Protein AF-A0A3E3E4R7-F1 (afdb_monomer_lite)

Radius of gyration: 20.41 Å; chains: 1; bounding box: 36×79×44 Å

Foldseek 3Di:
DDDDDDDDDDPDDDPPPPPPPPDPPLVVLVVVLVVLLCVLCVVLVHDCPDLLNLLLSLLLLQCLLDDDPSNVVSVVCNVVVVPDDSVVSVVVSVVSSVVVSVVLVVVVVPCPPVPPNPVPSVSSSVSSNVSSVVVSVVVVD

pLDDT: mean 73.09, std 16.34, range [37.22, 92.5]

InterPro domains:
  IPR024787 EcsC protein [PF12787] (3-140)

Structure (mmCIF, N/CA/C/O backbone):
data_AF-A0A3E3E4R7-F1
#
_entry.id   AF-A0A3E3E4R7-F1
#
loop_
_atom_site.group_PDB
_atom_site.id
_atom_site.type_symbol
_atom_site.label_atom_id
_atom_site.label_alt_id
_atom_site.label_comp_id
_atom_site.label_asym_id
_atom_site.label_entity_id
_atom_site.label_seq_id
_atom_site.pdbx_PDB_ins_code
_atom_site.Cartn_x
_atom_site.Cartn_y
_atom_site.Cartn_z
_atom_site.occupancy
_atom_site.B_iso_or_equiv
_atom_site.auth_seq_id
_atom_site.auth_comp_id
_atom_site.auth_asym_id
_atom_site.auth_atom_id
_atom_site.pdbx_PDB_model_num
ATOM 1 N N . MET A 1 1 ? 1.859 58.943 -17.186 1.00 37.22 1 MET A N 1
ATOM 2 C CA . MET A 1 1 ? 0.650 58.113 -17.372 1.00 37.22 1 MET A CA 1
ATOM 3 C C . MET A 1 1 ? 0.821 56.835 -16.567 1.00 37.22 1 MET A C 1
ATOM 5 O O . MET A 1 1 ? 1.661 56.018 -16.911 1.00 37.22 1 MET A O 1
ATOM 9 N N . ALA A 1 2 ? 0.101 56.725 -15.453 1.00 43.16 2 ALA A N 1
ATOM 10 C CA . ALA A 1 2 ? 0.029 55.534 -14.613 1.00 43.16 2 ALA A CA 1
ATOM 11 C C . ALA A 1 2 ? -1.068 54.586 -15.123 1.00 43.16 2 ALA A C 1
ATOM 13 O O . ALA A 1 2 ? -2.107 55.081 -15.558 1.00 43.16 2 ALA A O 1
ATOM 14 N N . LYS A 1 3 ? -0.875 53.263 -14.998 1.00 38.50 3 LYS A N 1
ATOM 15 C CA . LYS A 1 3 ? -1.898 52.309 -14.520 1.00 38.50 3 LYS A CA 1
ATOM 16 C C . LYS A 1 3 ? -1.353 50.875 -14.415 1.00 38.50 3 LYS A C 1
ATOM 18 O O . LYS A 1 3 ? -1.001 50.246 -15.401 1.00 38.50 3 LYS A O 1
ATOM 23 N N . HIS A 1 4 ? -1.309 50.431 -13.163 1.00 42.59 4 HIS A N 1
ATOM 24 C CA . HIS A 1 4 ? -1.401 49.084 -12.600 1.00 42.59 4 HIS A CA 1
ATOM 25 C C . HIS A 1 4 ? -1.766 47.904 -13.523 1.00 42.59 4 HIS A C 1
ATOM 27 O O . HIS A 1 4 ? -2.800 47.930 -14.182 1.00 42.59 4 HIS A O 1
ATOM 33 N N . HIS A 1 5 ? -1.075 46.777 -13.313 1.00 38.72 5 HIS A N 1
ATOM 34 C CA . HIS A 1 5 ? -1.768 45.537 -12.955 1.00 38.72 5 HIS A CA 1
ATOM 35 C C . HIS A 1 5 ? -1.129 44.911 -11.713 1.00 38.72 5 HIS A C 1
ATOM 37 O O . HIS A 1 5 ? 0.032 44.515 -11.710 1.00 38.72 5 HIS A O 1
ATOM 43 N N . ILE A 1 6 ? -1.930 44.858 -10.652 1.00 47.47 6 ILE A N 1
ATOM 44 C CA . ILE A 1 6 ? -1.738 44.009 -9.484 1.00 47.47 6 ILE A CA 1
ATOM 45 C C . ILE A 1 6 ? -2.460 42.696 -9.810 1.00 47.47 6 ILE A C 1
ATOM 47 O O . ILE A 1 6 ? -3.681 42.681 -9.924 1.00 47.47 6 ILE A O 1
ATOM 51 N N . LEU A 1 7 ? -1.714 41.607 -9.952 1.00 45.09 7 LEU A N 1
ATOM 52 C CA . LEU A 1 7 ? -2.153 40.253 -9.610 1.00 45.09 7 LEU A CA 1
ATOM 53 C C . LEU A 1 7 ? -1.027 39.719 -8.725 1.00 45.09 7 LEU A C 1
ATOM 55 O O . LEU A 1 7 ? 0.128 39.781 -9.118 1.00 45.09 7 LEU A O 1
ATOM 59 N N . GLY A 1 8 ? -1.217 39.226 -7.519 1.00 44.53 8 GLY A N 1
ATOM 60 C CA . GLY A 1 8 ? -2.391 38.856 -6.753 1.00 44.53 8 GLY A CA 1
ATOM 61 C C . GLY A 1 8 ? -1.802 38.093 -5.567 1.00 44.53 8 GLY A C 1
ATOM 62 O O . GLY A 1 8 ? -0.863 37.319 -5.743 1.00 44.53 8 GLY A O 1
ATOM 63 N N . ALA A 1 9 ? -2.255 38.419 -4.362 1.00 41.03 9 ALA A N 1
ATOM 64 C CA . ALA A 1 9 ? -1.693 37.949 -3.103 1.00 41.03 9 ALA A CA 1
ATOM 65 C C . ALA A 1 9 ? -1.618 36.415 -3.002 1.00 41.03 9 ALA A C 1
ATOM 67 O O . ALA A 1 9 ? -2.410 35.688 -3.600 1.00 41.03 9 ALA A O 1
ATOM 68 N N . GLY A 1 10 ? -0.646 35.948 -2.219 1.00 48.00 10 GLY A N 1
ATOM 69 C CA . GLY A 1 10 ? -0.367 34.539 -2.017 1.00 48.00 10 GLY A CA 1
ATOM 70 C C . GLY A 1 10 ? -1.532 33.730 -1.455 1.00 48.00 10 GLY A C 1
ATOM 71 O O . GLY A 1 10 ? -2.300 34.183 -0.610 1.00 48.00 10 GLY A O 1
ATOM 72 N N . ILE A 1 11 ? -1.556 32.469 -1.875 1.00 46.91 11 ILE A N 1
ATOM 73 C CA . ILE A 1 11 ? -2.002 31.364 -1.037 1.00 46.91 11 ILE A CA 1
ATOM 74 C C . ILE A 1 11 ? -0.715 30.690 -0.573 1.00 46.91 11 ILE A C 1
ATOM 76 O O . ILE A 1 11 ? -0.095 29.878 -1.256 1.00 46.91 11 ILE A O 1
ATOM 80 N N . SER A 1 12 ? -0.250 31.169 0.569 1.00 49.31 12 SER A N 1
ATOM 81 C CA . SER A 1 12 ? 0.826 30.601 1.355 1.00 49.31 12 SER A CA 1
ATOM 82 C C . SER A 1 12 ? 0.471 29.195 1.831 1.00 49.31 12 SER A C 1
ATOM 84 O O . SER A 1 12 ? -0.575 29.002 2.443 1.00 49.31 12 SER A O 1
ATOM 86 N N . GLY A 1 13 ? 1.419 28.275 1.650 1.00 45.50 13 GLY A N 1
ATOM 87 C CA . GLY A 1 13 ? 1.628 27.147 2.554 1.00 45.50 13 GLY A CA 1
ATOM 88 C C . GLY A 1 13 ? 0.838 25.883 2.222 1.00 45.50 13 GLY A C 1
ATOM 89 O O . GLY A 1 13 ? -0.362 25.835 2.434 1.00 45.50 13 GLY A O 1
ATOM 90 N N . VAL A 1 14 ? 1.573 24.859 1.762 1.00 44.25 14 VAL A N 1
ATOM 91 C CA . VAL A 1 14 ? 1.305 23.393 1.730 1.00 44.25 14 VAL A CA 1
ATOM 92 C C . VAL A 1 14 ? 1.602 22.774 0.349 1.00 44.25 14 VAL A C 1
ATOM 94 O O . VAL A 1 14 ? 1.995 21.615 0.269 1.00 44.25 14 VAL A O 1
ATOM 97 N N . GLY A 1 15 ? 1.578 23.548 -0.740 1.00 42.59 15 GLY A N 1
ATOM 98 C CA . GLY A 1 15 ? 1.819 23.045 -2.107 1.00 42.59 15 GLY A CA 1
ATOM 99 C C . GLY A 1 15 ? 3.276 23.015 -2.603 1.00 42.59 15 GLY A C 1
ATOM 100 O O . GLY A 1 15 ? 3.487 22.987 -3.808 1.00 42.59 15 GLY A O 1
ATOM 101 N N . LEU A 1 16 ? 4.279 23.067 -1.718 1.00 47.03 16 LEU A N 1
ATOM 102 C CA . LEU A 1 16 ? 5.710 23.176 -2.081 1.00 47.03 16 LEU A CA 1
ATOM 103 C C . LEU A 1 16 ? 6.509 21.859 -1.953 1.00 47.03 16 LEU A C 1
ATOM 105 O O . LEU A 1 16 ? 7.711 21.851 -2.196 1.00 47.03 16 LEU A O 1
ATOM 109 N N . GLY A 1 17 ? 5.877 20.738 -1.581 1.00 45.81 17 GLY A N 1
ATOM 110 C CA . GLY A 1 17 ? 6.576 19.461 -1.333 1.00 45.81 17 GLY A CA 1
ATOM 111 C C . GLY A 1 17 ? 7.026 18.694 -2.588 1.00 45.81 17 GLY A C 1
ATOM 112 O O . GLY A 1 17 ? 7.874 17.811 -2.494 1.00 45.81 17 GLY A O 1
ATOM 113 N N . LEU A 1 18 ? 6.491 19.048 -3.760 1.00 48.88 18 LEU A N 1
ATOM 114 C CA . LEU A 1 18 ? 6.943 18.594 -5.076 1.00 48.88 18 LEU A CA 1
ATOM 115 C C . LEU A 1 18 ? 7.645 19.753 -5.784 1.00 48.88 18 LEU A C 1
ATOM 117 O O . LEU A 1 18 ? 7.019 20.616 -6.392 1.00 48.88 18 LEU A O 1
ATOM 121 N N . LEU A 1 19 ? 8.959 19.790 -5.664 1.00 50.72 19 LEU A N 1
ATOM 122 C CA . LEU A 1 19 ? 9.850 20.813 -6.200 1.00 50.72 19 LEU A CA 1
ATOM 123 C C . LEU A 1 19 ? 9.835 20.911 -7.741 1.00 50.72 19 LEU A C 1
ATOM 125 O O . LEU A 1 19 ? 10.781 20.459 -8.362 1.00 50.72 19 LEU A O 1
ATOM 129 N N . GLY A 1 20 ? 8.826 21.498 -8.393 1.00 50.44 20 GLY A N 1
ATOM 130 C CA . GLY A 1 20 ? 8.907 21.994 -9.790 1.00 50.44 20 GLY A CA 1
ATOM 131 C C . GLY A 1 20 ? 9.164 20.972 -10.920 1.00 50.44 20 GLY A C 1
ATOM 132 O O . GLY A 1 20 ? 9.043 21.310 -12.093 1.00 50.44 20 GLY A O 1
ATOM 133 N N . ILE A 1 21 ? 9.471 19.725 -10.581 1.00 58.50 21 ILE A N 1
ATOM 134 C CA . ILE A 1 21 ? 9.376 18.518 -11.391 1.00 58.50 21 ILE A CA 1
ATOM 135 C C . ILE A 1 21 ? 7.995 17.930 -11.095 1.00 58.50 21 ILE A C 1
ATOM 137 O O . ILE A 1 21 ? 7.578 17.901 -9.939 1.00 58.50 21 ILE A O 1
ATOM 141 N N . GLY A 1 22 ? 7.230 17.506 -12.096 1.00 56.09 22 GLY A N 1
ATOM 142 C CA . GLY A 1 22 ? 5.943 16.845 -11.844 1.00 56.09 22 GLY A CA 1
ATOM 143 C C . GLY A 1 22 ? 6.077 15.670 -10.861 1.00 56.09 22 GLY A C 1
ATOM 144 O O . GLY A 1 22 ? 7.176 15.163 -10.638 1.00 56.09 22 GLY A O 1
ATOM 145 N N . LEU A 1 23 ? 4.962 15.235 -10.263 1.00 63.06 23 LEU A N 1
ATOM 146 C CA . LEU A 1 23 ? 4.938 14.057 -9.385 1.00 63.06 23 LEU A CA 1
ATOM 147 C C . LEU A 1 23 ? 5.593 12.889 -10.124 1.00 63.06 23 LEU A C 1
ATOM 149 O O . LEU A 1 23 ? 5.085 12.528 -11.187 1.00 63.06 23 LEU A O 1
ATOM 153 N N . PRO A 1 24 ? 6.703 12.316 -9.616 1.00 65.75 24 PRO A N 1
ATOM 154 C CA . PRO A 1 24 ? 7.282 11.160 -10.274 1.00 65.75 24 PRO A CA 1
ATOM 155 C C . PRO A 1 24 ? 6.213 10.067 -10.351 1.00 65.75 24 PRO A C 1
ATOM 157 O O . PRO A 1 24 ? 5.548 9.776 -9.356 1.00 65.75 24 PRO A O 1
ATOM 160 N N . ASP A 1 25 ? 6.032 9.521 -11.546 1.00 69.94 25 ASP A N 1
ATOM 161 C CA . ASP A 1 25 ? 5.147 8.410 -11.915 1.00 69.94 25 ASP A CA 1
ATOM 162 C C . ASP A 1 25 ? 4.910 7.368 -10.806 1.00 69.94 25 ASP A C 1
ATOM 164 O O . ASP A 1 25 ? 3.770 7.048 -10.476 1.00 69.94 25 ASP A O 1
ATOM 168 N N . ILE A 1 26 ? 5.975 6.915 -10.148 1.00 71.75 26 ILE A N 1
ATOM 169 C CA . ILE A 1 26 ? 5.943 5.951 -9.040 1.00 71.75 26 ILE A CA 1
ATOM 170 C C . ILE A 1 26 ? 5.105 6.410 -7.831 1.00 71.75 26 ILE A C 1
ATOM 172 O O . ILE A 1 26 ? 4.419 5.599 -7.204 1.00 71.75 26 ILE A O 1
ATOM 176 N N . PHE A 1 27 ? 5.125 7.705 -7.495 1.00 72.38 27 PHE A N 1
ATOM 177 C CA . PHE A 1 27 ? 4.325 8.258 -6.400 1.00 72.38 27 PHE A CA 1
ATOM 178 C C . PHE A 1 27 ? 2.856 8.355 -6.797 1.00 72.38 27 PHE A C 1
ATOM 180 O O . PHE A 1 27 ? 1.987 8.081 -5.970 1.00 72.38 27 PHE A O 1
ATOM 187 N N . LEU A 1 28 ? 2.576 8.698 -8.060 1.00 76.38 28 LEU A N 1
ATOM 188 C CA . LEU A 1 28 ? 1.214 8.702 -8.586 1.00 76.38 28 LEU A CA 1
ATOM 189 C C . LEU A 1 28 ? 0.632 7.285 -8.586 1.00 76.38 28 LEU A C 1
ATOM 191 O O . LEU A 1 28 ? -0.472 7.088 -8.081 1.00 76.38 28 LEU A O 1
ATOM 195 N N . TYR A 1 29 ? 1.397 6.300 -9.063 1.00 74.50 29 TYR A N 1
ATOM 196 C CA . TYR A 1 29 ? 1.014 4.889 -9.026 1.00 74.50 29 TYR A CA 1
ATOM 197 C C . TYR A 1 29 ? 0.701 4.433 -7.600 1.00 74.50 29 TYR A C 1
ATOM 199 O O . TYR A 1 29 ? -0.370 3.892 -7.330 1.00 74.50 29 TYR A O 1
ATOM 207 N N . THR A 1 30 ? 1.602 4.731 -6.661 1.00 75.25 30 THR A N 1
ATOM 208 C CA . THR A 1 30 ? 1.425 4.385 -5.246 1.00 75.25 30 THR A CA 1
ATOM 209 C C . THR A 1 30 ? 0.148 5.010 -4.675 1.00 75.25 30 THR A C 1
ATOM 211 O O . THR A 1 30 ? -0.635 4.330 -4.012 1.00 75.25 30 THR A O 1
ATOM 214 N N . ALA A 1 31 ? -0.113 6.287 -4.968 1.00 77.81 31 ALA A N 1
ATOM 215 C CA . ALA A 1 31 ? -1.316 6.981 -4.515 1.00 77.81 31 ALA A CA 1
ATOM 216 C C . ALA A 1 31 ? -2.605 6.390 -5.115 1.00 77.81 31 ALA A C 1
ATOM 218 O O . ALA A 1 31 ? -3.587 6.204 -4.394 1.00 77.81 31 ALA A O 1
ATOM 219 N N . LEU A 1 32 ? -2.608 6.067 -6.412 1.00 81.62 32 LEU A N 1
ATOM 220 C CA . LEU A 1 32 ? -3.747 5.438 -7.087 1.00 81.62 32 LEU A CA 1
ATOM 221 C C . LEU A 1 32 ? -4.018 4.033 -6.545 1.00 81.62 32 LEU A C 1
ATOM 223 O O . LEU A 1 32 ? -5.175 3.663 -6.347 1.00 81.62 32 LEU A O 1
ATOM 227 N N . LEU A 1 33 ? -2.963 3.278 -6.246 1.00 81.38 33 LEU A N 1
ATOM 228 C CA . LEU A 1 33 ? -3.064 1.957 -5.645 1.00 81.38 33 LEU A CA 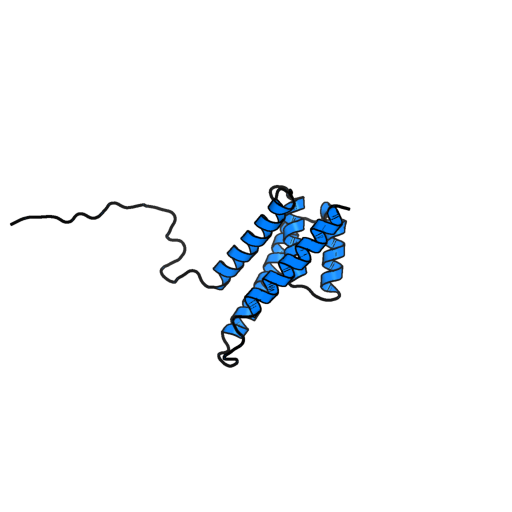1
ATOM 229 C C . LEU A 1 33 ? -3.726 2.029 -4.260 1.00 81.38 33 LEU A C 1
ATOM 231 O O . LEU A 1 33 ? -4.699 1.318 -4.010 1.00 81.38 33 LEU A O 1
ATOM 235 N N . PHE A 1 34 ? -3.272 2.935 -3.384 1.00 80.62 34 PHE A N 1
ATOM 236 C CA . PHE A 1 34 ? -3.899 3.124 -2.070 1.00 80.62 34 PHE A CA 1
ATOM 237 C C . PHE A 1 34 ? -5.339 3.633 -2.178 1.00 80.62 34 PHE A C 1
ATOM 239 O O . PHE A 1 34 ? -6.212 3.162 -1.451 1.00 80.62 34 PHE A O 1
ATOM 246 N N . ARG A 1 35 ? -5.618 4.553 -3.108 1.00 81.88 35 ARG A N 1
ATOM 247 C CA . ARG A 1 35 ? -6.982 5.034 -3.365 1.00 81.88 35 ARG A CA 1
ATOM 248 C C . ARG A 1 35 ? -7.916 3.890 -3.760 1.00 81.88 35 ARG A C 1
ATOM 250 O O . ARG A 1 35 ? -9.007 3.798 -3.201 1.00 81.88 35 ARG A O 1
ATOM 257 N N . ASN A 1 36 ? -7.493 3.027 -4.684 1.00 80.94 36 ASN A N 1
ATOM 258 C CA . ASN A 1 36 ? -8.284 1.872 -5.108 1.00 80.94 36 ASN A CA 1
ATOM 259 C C . ASN A 1 36 ? -8.538 0.908 -3.943 1.00 80.94 36 ASN A C 1
ATOM 261 O O . ASN A 1 36 ? -9.675 0.486 -3.752 1.00 80.94 36 ASN A O 1
ATOM 265 N N . LEU A 1 37 ? -7.530 0.634 -3.109 1.00 80.69 37 LEU A N 1
ATOM 266 C CA . LEU A 1 37 ? -7.696 -0.184 -1.902 1.00 80.69 37 LEU A CA 1
ATOM 267 C C . LEU A 1 37 ? -8.763 0.379 -0.962 1.00 80.69 37 LEU A C 1
ATOM 269 O O . LEU A 1 37 ? -9.676 -0.344 -0.568 1.00 80.69 37 LEU A O 1
ATOM 273 N N . TYR A 1 38 ? -8.689 1.669 -0.629 1.00 79.50 38 TYR A N 1
ATOM 274 C CA . TYR A 1 38 ? -9.682 2.291 0.248 1.00 79.50 38 TYR A CA 1
ATOM 275 C C . TYR A 1 38 ? -11.078 2.284 -0.366 1.00 79.50 38 TYR A C 1
ATOM 277 O O . TYR A 1 38 ? -12.058 2.046 0.337 1.00 79.50 38 TYR A O 1
ATOM 285 N N . GLN A 1 39 ? -11.179 2.489 -1.679 1.00 81.06 39 GLN A N 1
ATOM 286 C CA . GLN A 1 39 ? -12.454 2.420 -2.376 1.00 81.06 39 GLN A CA 1
ATOM 287 C C . GLN A 1 39 ? -13.060 1.011 -2.313 1.00 81.06 39 GLN A C 1
ATOM 289 O O . GLN A 1 39 ? -14.248 0.892 -2.025 1.00 81.06 39 GLN A O 1
ATOM 294 N N . ILE A 1 40 ? -12.261 -0.044 -2.502 1.00 79.44 40 ILE A N 1
ATOM 295 C CA . ILE A 1 40 ? -12.718 -1.439 -2.393 1.00 79.44 40 ILE A CA 1
ATOM 296 C C . ILE A 1 40 ? -13.194 -1.747 -0.966 1.00 79.44 40 ILE A C 1
ATOM 298 O O . ILE A 1 40 ? -14.256 -2.344 -0.788 1.00 79.44 40 ILE A O 1
ATOM 302 N N . VAL A 1 41 ? -12.449 -1.309 0.053 1.00 80.81 41 VAL A N 1
ATOM 303 C CA . VAL A 1 41 ? -12.810 -1.498 1.471 1.00 80.81 41 VAL A CA 1
ATOM 304 C C . VAL A 1 41 ? -14.172 -0.862 1.768 1.00 80.81 41 VAL A C 1
ATOM 306 O O . VAL A 1 41 ? -15.071 -1.522 2.296 1.00 80.81 41 VAL A O 1
ATOM 309 N N . LEU A 1 42 ? -14.352 0.397 1.353 1.00 81.31 42 LEU A N 1
ATOM 310 C CA . LEU A 1 42 ? -15.591 1.150 1.552 1.00 81.31 42 LEU A CA 1
ATOM 311 C C . LEU A 1 42 ? -16.767 0.550 0.770 1.00 81.31 42 LEU A C 1
ATOM 313 O O . LEU A 1 42 ? -17.856 0.412 1.322 1.00 81.31 42 LEU A O 1
ATOM 317 N N . GLN A 1 43 ? -16.556 0.141 -0.487 1.00 80.06 43 GLN A N 1
ATOM 318 C CA . GLN A 1 43 ? -17.578 -0.523 -1.310 1.00 80.06 43 GLN A CA 1
ATOM 319 C C . GLN A 1 43 ? -18.062 -1.839 -0.693 1.00 80.06 43 GLN A C 1
ATOM 321 O O . GLN A 1 43 ? -19.226 -2.210 -0.845 1.00 80.06 43 GLN A O 1
ATOM 326 N N . ASN A 1 44 ? -17.191 -2.538 0.035 1.00 77.88 44 ASN A N 1
ATOM 327 C CA . ASN A 1 44 ? -17.551 -3.770 0.725 1.00 77.88 44 ASN A CA 1
ATOM 328 C C . ASN A 1 44 ? -18.228 -3.541 2.086 1.00 77.88 44 ASN A C 1
ATOM 330 O O . ASN A 1 44 ? -18.719 -4.510 2.671 1.00 77.88 44 ASN A O 1
ATOM 334 N N . GLY A 1 45 ? -18.337 -2.287 2.540 1.00 80.00 45 GLY A N 1
ATOM 335 C CA . GLY A 1 45 ? -19.002 -1.899 3.786 1.00 80.00 45 GLY A CA 1
ATOM 336 C C . GLY A 1 45 ? -18.096 -1.936 5.017 1.00 80.00 45 GLY A C 1
ATOM 337 O O . GLY A 1 45 ? -18.597 -1.909 6.139 1.00 80.00 45 GLY A O 1
ATOM 338 N N . PHE A 1 46 ? -16.776 -2.008 4.830 1.00 81.12 46 PHE A N 1
ATOM 339 C CA . PHE A 1 46 ? -15.805 -2.030 5.922 1.00 81.12 46 PHE A CA 1
ATOM 340 C C . PHE A 1 46 ? -15.176 -0.644 6.131 1.00 81.12 46 PHE A C 1
ATOM 342 O O . PHE A 1 46 ? -15.052 0.152 5.201 1.00 81.12 46 PHE A O 1
ATOM 349 N N . SER A 1 47 ? -14.771 -0.347 7.370 1.00 79.19 47 SER A N 1
ATOM 350 C CA . SER A 1 47 ? -14.020 0.869 7.712 1.00 79.19 47 SER A CA 1
ATOM 351 C C . SER A 1 47 ? -12.528 0.563 7.826 1.00 79.19 47 SER A C 1
ATOM 353 O O . SER A 1 47 ? -12.135 -0.347 8.555 1.00 79.19 47 SER A O 1
ATOM 355 N N . TYR A 1 48 ? -11.689 1.365 7.169 1.00 78.00 48 TYR A N 1
ATOM 356 C CA . TYR A 1 48 ? -10.227 1.233 7.186 1.00 78.00 48 TYR A CA 1
ATOM 357 C C . TYR A 1 48 ? -9.560 1.829 8.442 1.00 78.00 48 TYR A C 1
ATOM 359 O O . TYR A 1 48 ? -8.333 1.883 8.528 1.00 78.00 48 TYR A O 1
ATOM 367 N N . GLU A 1 49 ? -10.325 2.317 9.423 1.00 80.69 49 GLU A N 1
ATOM 368 C CA . GLU A 1 49 ? -9.749 3.009 10.584 1.00 80.69 49 GLU A CA 1
ATOM 369 C C . GLU A 1 49 ? -9.124 2.058 11.612 1.00 80.69 49 GLU A C 1
ATOM 371 O O . GLU A 1 49 ? -8.135 2.406 12.270 1.00 80.69 49 GLU A O 1
ATOM 376 N N . THR A 1 50 ? -9.652 0.837 11.714 1.00 86.12 50 THR A N 1
ATOM 377 C CA . THR A 1 50 ? -9.210 -0.141 12.713 1.00 86.12 50 THR A CA 1
ATOM 378 C C . THR A 1 50 ? -7.856 -0.752 12.352 1.00 86.12 50 THR A C 1
ATOM 380 O O . THR A 1 50 ? -7.557 -1.003 11.185 1.00 86.12 50 THR A O 1
ATOM 383 N N . SER A 1 51 ? -7.028 -1.055 13.356 1.00 85.31 51 SER A N 1
ATOM 384 C CA . SER A 1 51 ? -5.721 -1.695 13.134 1.00 85.31 51 SER A CA 1
ATOM 385 C C . SER A 1 51 ? -5.841 -3.045 12.421 1.00 85.31 51 SER A C 1
ATOM 387 O O . SER A 1 51 ? -4.995 -3.380 11.600 1.00 85.31 51 SER A O 1
ATOM 389 N N . GLN A 1 52 ? -6.910 -3.796 12.697 1.00 86.06 52 GLN A N 1
ATOM 390 C CA . GLN A 1 52 ? -7.177 -5.088 12.061 1.00 86.06 52 GLN A CA 1
ATOM 391 C C . GLN A 1 52 ? -7.534 -4.942 10.579 1.00 86.06 52 GLN A C 1
ATOM 393 O O . GLN A 1 52 ? -7.052 -5.725 9.761 1.00 86.06 52 GLN A O 1
ATOM 398 N N . GLU A 1 53 ? -8.323 -3.929 10.212 1.00 86.81 53 GLU A N 1
ATOM 399 C CA . GLU A 1 53 ? -8.628 -3.682 8.801 1.00 86.81 53 GLU A CA 1
ATOM 400 C C . GLU A 1 53 ? -7.411 -3.114 8.062 1.00 86.81 53 GLU A C 1
ATOM 402 O O . GLU A 1 53 ? -7.140 -3.519 6.938 1.00 86.81 53 GLU A O 1
ATOM 407 N N . LYS A 1 54 ? -6.590 -2.279 8.712 1.00 89.19 54 LYS A N 1
ATOM 408 C CA . LYS A 1 54 ? -5.304 -1.835 8.145 1.00 89.19 54 LYS A CA 1
ATOM 409 C C . LYS A 1 54 ? -4.373 -3.012 7.855 1.00 89.19 54 LYS A C 1
ATOM 411 O O . LYS A 1 54 ? -3.820 -3.081 6.763 1.00 89.19 54 LYS A O 1
ATOM 416 N N . ILE A 1 55 ? -4.238 -3.960 8.789 1.00 90.88 55 ILE A N 1
ATOM 417 C CA . ILE A 1 55 ? -3.480 -5.204 8.567 1.00 90.88 55 ILE A CA 1
ATOM 418 C C . ILE A 1 55 ? -4.070 -5.984 7.391 1.00 90.88 55 ILE A C 1
ATOM 420 O O . ILE A 1 55 ? -3.331 -6.449 6.531 1.00 90.88 55 ILE A O 1
ATOM 424 N N . PHE A 1 56 ? -5.396 -6.102 7.317 1.00 89.81 56 PHE A N 1
ATOM 425 C CA . PHE A 1 56 ? -6.044 -6.798 6.211 1.00 89.81 56 PHE A CA 1
ATOM 426 C C . PHE A 1 56 ? -5.741 -6.150 4.853 1.00 89.81 56 PHE A C 1
ATOM 428 O O . PHE A 1 56 ? -5.331 -6.850 3.932 1.00 89.81 56 PHE A O 1
ATOM 435 N N . ILE A 1 57 ? -5.856 -4.825 4.745 1.00 89.31 57 ILE A N 1
ATOM 436 C CA . ILE A 1 57 ? -5.530 -4.063 3.530 1.00 89.31 57 ILE A CA 1
ATOM 437 C C . ILE A 1 57 ? -4.063 -4.269 3.129 1.00 89.31 57 ILE A C 1
ATOM 439 O O . ILE A 1 57 ? -3.769 -4.491 1.955 1.00 89.31 57 ILE A O 1
ATOM 443 N N . LEU A 1 58 ? -3.140 -4.241 4.095 1.00 90.81 58 LEU A N 1
ATOM 444 C CA . LEU A 1 58 ? -1.716 -4.487 3.854 1.00 90.81 58 LEU A CA 1
ATOM 445 C C . LEU A 1 58 ? -1.462 -5.908 3.334 1.00 90.81 58 LEU A C 1
ATOM 447 O O . LEU A 1 58 ? -0.692 -6.085 2.395 1.00 90.81 58 LEU A O 1
ATOM 451 N N . LEU A 1 59 ? -2.151 -6.914 3.874 1.00 91.06 59 LEU A N 1
ATOM 452 C CA . LEU A 1 59 ? -2.045 -8.296 3.402 1.00 91.06 59 LEU A CA 1
ATOM 453 C C . LEU A 1 59 ? -2.658 -8.498 2.008 1.00 91.06 59 LEU A C 1
ATOM 455 O O . LEU A 1 59 ? -2.111 -9.265 1.217 1.00 91.06 59 LEU A O 1
ATOM 459 N N . LEU A 1 60 ? -3.751 -7.804 1.667 1.00 89.31 60 LEU A N 1
ATOM 460 C CA . LEU A 1 60 ? -4.280 -7.793 0.295 1.00 89.31 60 LEU A CA 1
ATOM 461 C C . LEU A 1 60 ? -3.251 -7.224 -0.687 1.00 89.31 60 LEU A C 1
ATOM 463 O O . LEU A 1 60 ? -3.050 -7.763 -1.778 1.00 89.31 60 LEU A O 1
ATOM 467 N N . LEU A 1 61 ? -2.555 -6.167 -0.268 1.00 87.69 61 LEU A N 1
ATOM 468 C CA . LEU A 1 61 ? -1.511 -5.551 -1.066 1.00 87.69 61 LEU A CA 1
ATOM 469 C C . LEU A 1 61 ? -0.297 -6.473 -1.238 1.00 87.69 61 LEU A C 1
ATOM 471 O O . LEU A 1 61 ? 0.161 -6.668 -2.360 1.00 87.69 61 LEU A O 1
ATOM 475 N N . GLN A 1 62 ? 0.176 -7.113 -0.167 1.00 89.81 62 GLN A N 1
ATOM 476 C CA . GLN A 1 62 ? 1.233 -8.130 -0.255 1.00 89.81 62 GLN A CA 1
ATOM 477 C C . GLN A 1 62 ? 0.829 -9.280 -1.192 1.00 89.81 62 GLN A C 1
ATOM 479 O O . GLN A 1 62 ? 1.596 -9.657 -2.074 1.00 89.81 62 GLN A O 1
ATOM 484 N N . GLY A 1 63 ? -0.408 -9.777 -1.077 1.00 86.75 63 GLY A N 1
ATOM 485 C CA . GLY A 1 63 ? -0.938 -10.842 -1.934 1.00 86.75 63 GLY A CA 1
ATOM 486 C C . GLY A 1 63 ? -0.979 -10.487 -3.423 1.00 86.75 63 GLY A C 1
ATOM 487 O O . GLY A 1 63 ? -0.876 -11.375 -4.260 1.00 86.75 63 GLY A O 1
ATOM 488 N N . THR A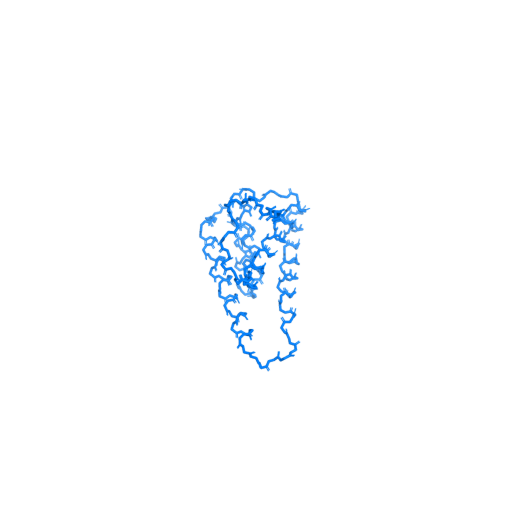 1 64 ? -1.050 -9.199 -3.765 1.00 83.00 64 THR A N 1
ATOM 489 C CA . THR A 1 64 ? -0.996 -8.725 -5.159 1.00 83.00 64 THR A CA 1
ATOM 490 C C . THR A 1 64 ? 0.387 -8.918 -5.783 1.00 83.00 64 THR A C 1
ATOM 492 O O . THR A 1 64 ? 0.504 -9.167 -6.985 1.00 83.00 64 THR A O 1
ATOM 495 N N . PHE A 1 65 ? 1.441 -8.781 -4.976 1.00 83.19 65 PHE A N 1
ATOM 496 C CA . PHE A 1 65 ? 2.829 -8.883 -5.428 1.00 83.19 65 PHE A CA 1
ATOM 497 C C . PHE A 1 65 ? 3.397 -10.302 -5.306 1.00 83.19 65 PHE A C 1
ATOM 499 O O . PHE A 1 65 ? 4.371 -10.617 -5.984 1.00 83.19 65 PHE A O 1
ATOM 506 N N . CYS A 1 66 ? 2.781 -11.159 -4.490 1.00 84.31 66 CYS A N 1
ATOM 507 C CA . CYS A 1 66 ? 3.170 -12.557 -4.321 1.00 84.31 66 CYS A CA 1
ATOM 508 C C . CYS A 1 66 ? 2.584 -13.487 -5.394 1.00 84.31 66 CYS A C 1
ATOM 510 O O . CYS A 1 66 ? 1.587 -13.202 -6.057 1.00 84.31 66 CYS A O 1
ATOM 512 N N . SER A 1 67 ? 3.184 -14.667 -5.537 1.00 80.50 67 SER A N 1
ATOM 513 C CA . SER A 1 67 ? 2.651 -15.788 -6.320 1.00 80.50 67 SER A CA 1
ATOM 514 C C . SER A 1 67 ? 3.130 -17.117 -5.725 1.00 80.50 67 SER A C 1
ATOM 516 O O . SER A 1 67 ? 4.107 -17.145 -4.981 1.00 80.50 67 SER A O 1
ATOM 518 N N . GLY A 1 68 ? 2.441 -18.222 -6.026 1.00 87.31 68 GLY A N 1
ATOM 519 C CA . GLY A 1 68 ? 2.822 -19.553 -5.532 1.00 87.31 68 GLY A CA 1
ATOM 520 C C . GLY A 1 68 ? 2.804 -19.663 -4.001 1.00 87.31 68 GLY A C 1
ATOM 521 O O . GLY A 1 68 ? 1.840 -19.238 -3.360 1.00 87.31 68 GLY A O 1
ATOM 522 N N . ASP A 1 69 ? 3.870 -20.217 -3.419 1.00 87.38 69 ASP A N 1
ATOM 523 C CA . ASP A 1 69 ? 3.980 -20.487 -1.976 1.00 87.38 69 ASP A CA 1
ATOM 524 C C . ASP A 1 69 ? 3.900 -19.220 -1.114 1.00 87.38 69 ASP A C 1
ATOM 526 O O . ASP A 1 69 ? 3.315 -19.230 -0.027 1.00 87.38 69 ASP A O 1
ATOM 530 N N . GLU A 1 70 ? 4.411 -18.091 -1.610 1.00 86.75 70 GLU A N 1
ATOM 531 C CA . GLU A 1 70 ? 4.309 -16.816 -0.897 1.00 86.75 70 GLU A CA 1
ATOM 532 C C . GLU A 1 70 ? 2.848 -16.377 -0.747 1.00 86.75 70 GLU A C 1
ATOM 534 O O . GLU A 1 70 ? 2.438 -15.903 0.313 1.00 86.75 70 GLU A O 1
ATOM 539 N N . LEU A 1 71 ? 2.026 -16.600 -1.778 1.00 87.56 71 LEU A N 1
ATOM 540 C CA . LEU A 1 71 ? 0.604 -16.271 -1.736 1.00 87.56 71 LEU A CA 1
ATOM 541 C C . LEU A 1 71 ? -0.150 -17.165 -0.739 1.00 87.56 71 LEU A C 1
ATOM 543 O O . LEU A 1 71 ? -1.081 -16.696 -0.081 1.00 87.56 71 LEU A O 1
ATOM 547 N N . LEU A 1 72 ? 0.258 -18.429 -0.584 1.00 87.69 72 LEU A N 1
ATOM 548 C CA . LEU A 1 72 ? -0.287 -19.321 0.446 1.00 87.69 72 LEU A CA 1
ATOM 549 C C . LEU A 1 72 ? 0.047 -18.817 1.855 1.00 87.69 72 LEU A C 1
ATOM 551 O O . LEU A 1 72 ? -0.822 -18.809 2.730 1.00 87.69 72 LEU A O 1
ATOM 555 N N . ASN A 1 73 ? 1.266 -18.315 2.065 1.00 91.19 73 ASN A N 1
ATOM 556 C CA . ASN A 1 73 ? 1.649 -17.689 3.329 1.00 91.19 73 ASN A CA 1
ATOM 557 C C . ASN A 1 73 ? 0.800 -16.439 3.626 1.00 91.19 73 ASN A C 1
ATOM 559 O O . ASN A 1 73 ? 0.312 -16.272 4.745 1.00 91.19 73 ASN A O 1
ATOM 563 N N . ILE A 1 74 ? 0.537 -15.595 2.620 1.00 91.38 74 ILE A N 1
ATOM 564 C CA . ILE A 1 74 ? -0.370 -14.447 2.776 1.00 91.38 74 ILE A CA 1
ATOM 565 C C . ILE A 1 74 ? -1.790 -14.900 3.145 1.00 91.38 74 ILE A C 1
ATOM 567 O O . ILE A 1 74 ? -2.392 -14.320 4.048 1.00 91.38 74 ILE A O 1
ATOM 571 N N . HIS A 1 75 ? -2.323 -15.962 2.532 1.00 88.81 75 HIS A N 1
ATOM 572 C CA . HIS A 1 75 ? -3.622 -16.524 2.929 1.00 88.81 75 HIS A CA 1
ATOM 573 C C . HIS A 1 75 ? -3.633 -16.996 4.385 1.00 88.81 75 HIS A C 1
ATOM 575 O O . HIS A 1 75 ? -4.582 -16.726 5.123 1.00 88.81 75 HIS A O 1
ATOM 581 N N . HIS A 1 76 ? -2.563 -17.657 4.826 1.00 89.88 76 HIS A N 1
ATOM 582 C CA . HIS A 1 76 ? -2.433 -18.077 6.215 1.00 89.88 76 HIS A CA 1
ATOM 583 C C . HIS A 1 76 ? -2.420 -16.874 7.172 1.00 89.88 76 HIS A C 1
ATOM 585 O O . HIS A 1 76 ? -3.133 -16.876 8.181 1.00 89.88 76 HIS A O 1
ATOM 591 N N . LYS A 1 77 ? -1.673 -15.815 6.832 1.00 91.00 77 LYS A N 1
ATOM 592 C CA . LYS A 1 77 ? -1.660 -14.546 7.574 1.00 91.00 77 LYS A CA 1
ATOM 593 C C . LYS A 1 77 ? -3.033 -13.869 7.610 1.00 91.00 77 LYS A C 1
ATOM 595 O O . LYS A 1 77 ? -3.425 -13.367 8.658 1.00 91.00 77 LYS A O 1
ATOM 600 N N . LEU A 1 78 ? -3.790 -13.885 6.509 1.00 89.50 78 LEU A N 1
ATOM 601 C CA . LEU A 1 78 ? -5.140 -13.306 6.438 1.00 89.50 78 LEU A CA 1
ATO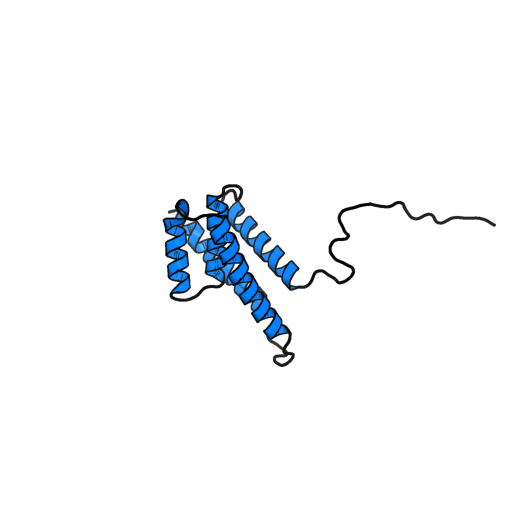M 602 C C . LEU A 1 78 ? -6.102 -13.966 7.438 1.00 89.50 78 LEU A C 1
ATOM 604 O O . LEU A 1 78 ? -6.897 -13.266 8.080 1.00 89.50 78 LEU A O 1
ATOM 608 N N . ASN A 1 79 ? -5.989 -15.285 7.613 1.00 88.19 79 ASN A N 1
ATOM 609 C CA . ASN A 1 79 ? -6.789 -16.056 8.568 1.00 88.19 79 ASN A CA 1
ATOM 610 C C . ASN A 1 79 ? -6.377 -15.795 10.027 1.00 88.19 79 ASN A C 1
ATOM 612 O O . ASN A 1 79 ? -7.239 -15.712 10.897 1.00 88.19 79 ASN A O 1
ATOM 616 N N . HIS A 1 80 ? -5.085 -15.576 10.287 1.00 89.31 80 HIS A N 1
ATOM 617 C CA . HIS A 1 80 ? -4.530 -15.374 11.635 1.00 89.31 80 HIS A CA 1
ATOM 618 C C . HIS A 1 80 ? -4.184 -13.910 11.953 1.00 89.31 80 HIS A C 1
ATOM 620 O O . HIS A 1 80 ? -3.427 -13.626 12.883 1.00 89.31 80 HIS A O 1
ATOM 626 N N . ARG A 1 81 ? -4.760 -12.959 11.207 1.00 85.81 81 ARG A N 1
ATOM 627 C CA . ARG A 1 81 ? -4.430 -11.521 11.270 1.00 85.81 8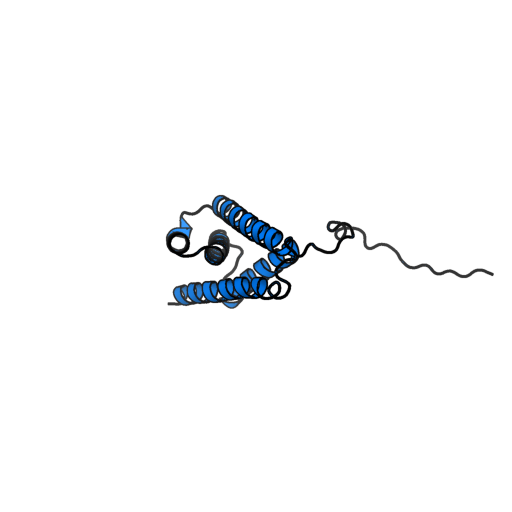1 ARG A CA 1
ATOM 628 C C . ARG A 1 81 ? -4.562 -10.884 12.656 1.00 85.81 81 ARG A C 1
ATOM 630 O O . ARG A 1 81 ? -3.916 -9.879 12.931 1.00 85.81 81 ARG A O 1
ATOM 637 N N . GLN A 1 82 ? -5.352 -11.492 13.540 1.00 86.00 82 GLN A N 1
ATOM 638 C CA . GLN A 1 82 ? -5.556 -11.039 14.919 1.00 86.00 82 GLN A CA 1
ATOM 639 C C . GLN A 1 82 ? -4.257 -11.028 15.738 1.00 86.00 82 GLN A C 1
ATOM 641 O O . GLN A 1 82 ? -4.116 -10.210 16.644 1.00 86.00 82 GLN A O 1
ATOM 646 N N . HIS A 1 83 ? -3.303 -11.899 15.397 1.00 88.19 83 HIS A N 1
ATOM 647 C CA . HIS A 1 83 ? -2.013 -12.012 16.079 1.00 88.19 83 HIS A CA 1
ATOM 648 C C . HIS A 1 83 ? -0.900 -11.184 15.426 1.00 88.19 83 HIS A C 1
ATOM 650 O O . HIS A 1 83 ? 0.209 -11.125 15.955 1.00 88.19 83 HIS A O 1
ATOM 656 N N . LEU A 1 84 ? -1.174 -10.549 14.283 1.00 90.81 84 LEU A N 1
ATOM 657 C CA . LEU A 1 84 ? -0.182 -9.766 13.555 1.00 90.81 84 LEU A CA 1
ATOM 658 C C . LEU A 1 84 ? -0.070 -8.355 14.128 1.00 90.81 84 LEU A C 1
ATOM 660 O O . LEU A 1 84 ? -1.054 -7.750 14.561 1.00 90.81 84 LEU A O 1
ATOM 664 N N . LYS A 1 85 ? 1.142 -7.800 14.080 1.00 92.50 85 LYS A N 1
ATOM 665 C CA . LYS A 1 85 ? 1.382 -6.408 14.454 1.00 92.50 85 LYS A CA 1
ATOM 666 C C . LYS A 1 85 ? 1.354 -5.521 13.224 1.00 92.50 85 LYS A C 1
ATOM 668 O O . LYS A 1 85 ? 2.060 -5.759 12.248 1.00 92.50 85 LYS A O 1
ATOM 673 N N . LEU A 1 86 ? 0.592 -4.436 13.320 1.00 89.69 86 LEU A N 1
ATOM 674 C CA . LEU A 1 86 ? 0.442 -3.466 12.239 1.00 89.69 86 LEU A CA 1
ATOM 675 C C . LEU A 1 86 ? 1.793 -2.917 11.755 1.00 89.69 86 LEU A C 1
ATOM 677 O O . LEU A 1 86 ? 2.015 -2.819 10.555 1.00 89.69 86 LEU A O 1
ATOM 681 N N . GLU A 1 87 ? 2.708 -2.592 12.669 1.00 90.19 87 GLU A N 1
ATOM 682 C CA . GLU A 1 87 ? 4.019 -2.038 12.308 1.00 90.19 87 GLU A CA 1
ATOM 683 C C . GLU A 1 87 ? 4.882 -3.025 11.500 1.00 90.19 87 GLU A C 1
ATOM 685 O O . GLU A 1 87 ? 5.566 -2.627 10.557 1.00 90.19 87 GLU A O 1
ATOM 690 N N . GLU A 1 88 ? 4.827 -4.315 11.840 1.00 91.88 88 GLU A N 1
ATOM 691 C CA . GLU A 1 88 ? 5.564 -5.369 11.135 1.00 91.88 88 GLU A CA 1
ATOM 692 C C . GLU A 1 88 ? 5.021 -5.540 9.708 1.00 91.88 88 GLU A C 1
ATOM 694 O O . GLU A 1 88 ? 5.791 -5.579 8.746 1.00 91.88 88 GLU A O 1
ATOM 699 N N . GLU A 1 89 ? 3.695 -5.532 9.551 1.00 92.19 89 GLU A N 1
ATOM 700 C CA . GLU A 1 89 ? 3.051 -5.645 8.240 1.00 92.19 89 GLU A CA 1
ATOM 701 C C . GLU A 1 89 ? 3.239 -4.383 7.379 1.00 92.19 89 GLU A C 1
ATOM 703 O O . GLU A 1 89 ? 3.404 -4.496 6.163 1.00 92.19 89 GLU A O 1
ATOM 708 N N . ILE A 1 90 ? 3.319 -3.185 7.975 1.00 89.56 90 ILE A N 1
ATOM 709 C CA . ILE A 1 90 ? 3.698 -1.954 7.255 1.00 89.56 90 ILE A CA 1
ATOM 710 C C . ILE A 1 90 ? 5.116 -2.089 6.689 1.00 89.56 90 ILE A C 1
ATOM 712 O O . ILE A 1 90 ? 5.323 -1.828 5.504 1.00 89.56 90 ILE A O 1
ATOM 716 N N . LYS A 1 91 ? 6.088 -2.520 7.507 1.00 90.19 91 LYS A N 1
ATOM 717 C CA . LYS A 1 91 ? 7.487 -2.694 7.073 1.00 90.19 91 LYS A CA 1
ATOM 718 C C . LYS A 1 91 ? 7.608 -3.746 5.972 1.00 90.19 91 LYS A C 1
ATOM 720 O O . LYS A 1 91 ? 8.289 -3.505 4.975 1.00 90.19 91 LYS A O 1
ATOM 725 N N . CYS A 1 92 ? 6.921 -4.877 6.126 1.00 90.25 92 CYS A N 1
ATOM 726 C CA . CYS A 1 92 ? 6.908 -5.948 5.132 1.00 90.25 92 CYS A CA 1
ATOM 727 C C . CYS A 1 92 ? 6.322 -5.464 3.796 1.00 90.25 92 CYS A C 1
ATOM 729 O O . CYS A 1 92 ? 6.976 -5.567 2.758 1.00 90.25 92 CYS A O 1
ATOM 731 N N . THR A 1 93 ? 5.148 -4.829 3.836 1.00 89.12 93 THR A N 1
ATOM 732 C CA . THR A 1 93 ? 4.486 -4.287 2.639 1.00 89.12 93 THR A CA 1
ATOM 733 C C . THR A 1 93 ? 5.344 -3.227 1.953 1.00 89.12 93 THR A C 1
ATOM 735 O O . THR A 1 93 ? 5.523 -3.274 0.739 1.00 89.12 93 THR A O 1
ATOM 738 N N . ALA A 1 94 ? 5.932 -2.299 2.715 1.00 85.94 94 ALA A N 1
ATOM 739 C CA . ALA A 1 94 ? 6.802 -1.259 2.172 1.00 85.94 94 ALA A CA 1
ATOM 740 C C . ALA A 1 94 ? 8.044 -1.845 1.486 1.00 85.94 94 ALA A C 1
ATOM 742 O O . ALA A 1 94 ? 8.430 -1.364 0.421 1.00 85.94 94 ALA A O 1
ATOM 743 N N . SER A 1 95 ? 8.647 -2.894 2.056 1.00 88.31 95 SER A N 1
ATOM 744 C CA . SER A 1 95 ? 9.773 -3.602 1.440 1.00 88.31 95 SER A CA 1
ATOM 745 C C . SER A 1 95 ? 9.368 -4.245 0.109 1.00 88.31 95 SER A C 1
ATOM 747 O O . SER A 1 95 ? 10.003 -3.976 -0.910 1.00 88.31 95 SER A O 1
ATOM 749 N N . MET A 1 96 ? 8.265 -4.999 0.079 1.00 86.44 96 MET A N 1
ATOM 750 C CA . MET A 1 96 ? 7.761 -5.642 -1.142 1.00 86.44 96 MET A CA 1
ATOM 751 C C . MET A 1 96 ? 7.392 -4.636 -2.237 1.00 86.44 96 MET A C 1
ATOM 753 O O . MET A 1 96 ? 7.759 -4.810 -3.402 1.00 86.44 96 MET A O 1
ATOM 757 N N . MET A 1 97 ? 6.702 -3.556 -1.861 1.00 84.50 97 MET A N 1
ATOM 758 C CA . MET A 1 97 ? 6.375 -2.467 -2.777 1.00 84.50 97 MET A CA 1
ATOM 759 C C . MET A 1 97 ? 7.642 -1.807 -3.306 1.00 84.50 97 MET A C 1
ATOM 761 O O . MET A 1 97 ? 7.767 -1.627 -4.509 1.00 84.50 97 MET A O 1
ATOM 765 N N . SER A 1 98 ? 8.604 -1.487 -2.439 1.00 84.19 98 SER A N 1
ATOM 766 C CA . SER A 1 98 ? 9.856 -0.852 -2.859 1.00 84.19 98 SER A CA 1
ATOM 767 C C . SER A 1 98 ? 10.622 -1.736 -3.838 1.00 84.19 98 SER A C 1
ATOM 769 O O . SER A 1 98 ? 11.036 -1.247 -4.882 1.00 84.19 98 SER A O 1
ATOM 771 N N . HIS A 1 99 ? 10.744 -3.040 -3.570 1.00 83.00 99 HIS A N 1
ATOM 772 C CA . HIS A 1 99 ? 11.374 -3.982 -4.499 1.00 83.00 99 HIS A CA 1
ATOM 773 C C . HIS A 1 99 ? 10.656 -4.038 -5.849 1.00 83.00 99 HIS A C 1
ATOM 775 O O . HIS A 1 99 ? 11.303 -3.924 -6.890 1.00 83.00 99 HIS A O 1
ATOM 781 N N . THR A 1 100 ? 9.327 -4.154 -5.839 1.00 75.31 100 THR A N 1
ATOM 782 C CA . THR A 1 100 ? 8.526 -4.232 -7.070 1.00 75.31 100 THR A CA 1
ATOM 783 C C . THR A 1 100 ? 8.616 -2.936 -7.871 1.00 75.31 100 THR A C 1
ATOM 785 O O . THR A 1 100 ? 8.866 -2.960 -9.072 1.00 75.31 100 THR A O 1
ATOM 788 N N . LEU A 1 101 ? 8.463 -1.788 -7.215 1.00 76.12 101 LEU A N 1
ATOM 789 C CA . LEU A 1 101 ? 8.497 -0.485 -7.868 1.00 76.12 101 LEU A CA 1
ATOM 790 C C . LEU A 1 101 ? 9.901 -0.122 -8.373 1.00 76.12 101 LEU A C 1
ATOM 792 O O . LEU A 1 101 ? 10.024 0.481 -9.437 1.00 76.12 101 LEU A O 1
ATOM 796 N N . LEU A 1 102 ? 10.964 -0.512 -7.657 1.00 77.31 102 LEU A N 1
ATOM 797 C CA . LEU A 1 102 ? 12.346 -0.378 -8.129 1.00 77.31 102 LEU A CA 1
ATOM 798 C C . LEU A 1 102 ? 12.608 -1.268 -9.349 1.00 77.31 102 LEU A C 1
ATOM 800 O O . LEU A 1 102 ? 13.224 -0.807 -10.307 1.00 77.31 102 LEU A O 1
ATOM 804 N N . ALA A 1 103 ? 12.105 -2.507 -9.347 1.00 71.94 103 ALA A N 1
ATOM 805 C CA . ALA A 1 103 ? 12.196 -3.401 -10.499 1.00 71.94 103 ALA A CA 1
ATOM 806 C C . ALA A 1 103 ? 11.440 -2.836 -11.714 1.00 71.94 103 ALA A C 1
ATOM 808 O O . ALA A 1 103 ? 11.985 -2.806 -12.815 1.00 71.94 103 ALA A O 1
ATOM 809 N N . LEU A 1 104 ? 10.228 -2.309 -11.511 1.00 68.44 104 LEU A N 1
ATOM 810 C CA . LEU A 1 104 ? 9.447 -1.650 -12.563 1.00 68.44 104 LEU A CA 1
ATOM 811 C C . LEU A 1 104 ? 10.163 -0.410 -13.110 1.00 68.44 104 LEU A C 1
ATOM 813 O O . LEU A 1 104 ? 10.254 -0.254 -14.327 1.00 68.44 104 LEU A O 1
ATOM 817 N N . LYS A 1 105 ? 10.752 0.423 -12.242 1.00 69.44 105 LYS A N 1
ATOM 818 C CA . LYS A 1 105 ? 11.586 1.555 -12.671 1.00 69.44 105 LYS A CA 1
ATOM 819 C C . LYS A 1 105 ? 12.811 1.121 -13.468 1.00 69.44 105 LYS A C 1
ATOM 821 O O . LYS A 1 105 ? 13.172 1.792 -14.428 1.00 69.44 105 LYS A O 1
ATOM 826 N N . PHE A 1 106 ? 13.449 0.014 -13.092 1.00 69.19 106 PHE A N 1
ATOM 827 C CA . PHE A 1 106 ? 14.594 -0.514 -13.830 1.00 69.19 106 PHE A CA 1
ATOM 828 C C . PHE A 1 106 ? 14.189 -0.991 -15.230 1.00 69.19 106 PHE A C 1
ATOM 830 O O . PHE A 1 106 ? 14.857 -0.656 -16.203 1.00 69.19 106 PHE A O 1
ATOM 837 N N . VAL A 1 107 ? 13.054 -1.689 -15.350 1.00 63.47 107 VAL A N 1
ATOM 838 C CA . VAL A 1 107 ? 12.487 -2.096 -16.646 1.00 63.47 107 VAL A CA 1
ATOM 839 C C . VAL A 1 107 ? 12.128 -0.878 -17.501 1.00 63.47 107 VAL A C 1
ATOM 841 O O . VAL A 1 107 ? 12.485 -0.838 -18.675 1.00 63.47 107 VAL A O 1
ATOM 844 N N . GLN A 1 108 ? 11.485 0.140 -16.921 1.00 58.38 108 GLN A N 1
ATOM 845 C CA . GLN A 1 108 ? 11.171 1.397 -17.614 1.00 58.38 108 GLN A CA 1
ATOM 846 C C . GLN A 1 108 ? 12.430 2.182 -18.034 1.00 58.38 108 GLN A C 1
ATOM 848 O O . GLN A 1 108 ? 12.401 2.886 -19.040 1.00 58.38 108 GLN A O 1
ATOM 853 N N . GLY A 1 109 ? 13.537 2.048 -17.296 1.00 56.81 109 GLY A N 1
ATOM 854 C CA . GLY A 1 109 ? 14.833 2.664 -17.594 1.00 56.81 109 GLY A CA 1
ATOM 855 C C . GLY A 1 109 ? 15.650 1.963 -18.684 1.00 56.81 109 GLY A C 1
ATOM 856 O O . GLY A 1 109 ? 16.662 2.513 -19.114 1.00 56.81 109 GLY A O 1
ATOM 857 N N . ILE A 1 110 ? 15.226 0.784 -19.153 1.00 56.75 110 ILE A N 1
ATOM 858 C CA . ILE A 1 110 ? 15.809 0.099 -20.311 1.00 56.75 110 ILE A CA 1
ATOM 859 C C . ILE A 1 110 ? 14.956 0.456 -21.542 1.00 56.75 110 ILE A C 1
ATOM 861 O O . ILE A 1 110 ? 13.892 -0.135 -21.745 1.00 56.75 110 ILE A O 1
ATOM 865 N N . PRO A 1 111 ? 15.394 1.386 -22.413 1.00 49.16 111 PRO A N 1
ATOM 866 C CA . PRO A 1 111 ? 14.665 1.762 -23.622 1.00 49.16 111 PRO A CA 1
ATOM 867 C C . PRO A 1 111 ? 14.850 0.706 -24.727 1.00 49.16 111 PRO A C 1
ATOM 869 O O . PRO A 1 111 ? 15.309 1.022 -25.820 1.00 49.16 111 PRO A O 1
ATOM 872 N N . LEU A 1 112 ? 14.553 -0.569 -24.448 1.00 51.97 112 LEU A N 1
ATOM 873 C CA . LEU A 1 112 ? 14.750 -1.668 -25.405 1.00 51.97 112 LEU A CA 1
ATOM 874 C C . LEU A 1 112 ? 13.476 -2.457 -25.741 1.00 51.97 112 LEU A C 1
ATOM 876 O O . LEU A 1 112 ? 13.522 -3.341 -26.591 1.00 51.97 112 LEU A O 1
ATOM 880 N N . VAL A 1 113 ? 12.325 -2.130 -25.146 1.00 50.78 113 VAL A N 1
ATOM 881 C CA . VAL A 1 113 ? 11.046 -2.787 -25.473 1.00 50.78 113 VAL A CA 1
ATOM 882 C C . VAL A 1 113 ? 9.986 -1.725 -25.766 1.00 50.78 113 VAL A C 1
ATOM 884 O O . VAL A 1 113 ? 9.112 -1.432 -24.955 1.00 50.78 113 VAL A O 1
ATOM 887 N N . GLY A 1 114 ? 10.101 -1.106 -26.942 1.00 44.47 114 GLY A N 1
ATOM 888 C CA . GLY A 1 114 ? 9.328 0.059 -27.397 1.00 44.47 114 GLY A CA 1
ATOM 889 C C . GLY A 1 114 ? 7.817 -0.128 -27.611 1.00 44.47 114 GLY A C 1
ATOM 890 O O . GLY A 1 114 ? 7.236 0.613 -28.394 1.00 44.47 114 GLY A O 1
ATOM 891 N N . SER A 1 115 ? 7.156 -1.082 -26.953 1.00 52.50 115 SER A N 1
ATOM 892 C CA . SER A 1 115 ? 5.705 -1.297 -27.104 1.00 52.50 115 SER A CA 1
ATOM 893 C C . SER A 1 115 ? 4.970 -1.851 -25.874 1.00 52.50 115 SER A C 1
ATOM 895 O O . SER A 1 115 ? 3.746 -1.935 -25.908 1.00 52.50 115 SER A O 1
ATOM 897 N N . ALA A 1 116 ? 5.654 -2.197 -24.774 1.00 50.44 116 ALA A N 1
ATOM 898 C CA . ALA A 1 116 ? 5.034 -2.951 -23.669 1.00 50.44 116 ALA A CA 1
ATOM 899 C C . ALA A 1 116 ? 4.754 -2.148 -22.378 1.00 50.44 116 ALA A C 1
ATOM 901 O O . ALA A 1 116 ? 4.139 -2.671 -21.449 1.00 50.44 116 ALA A O 1
ATOM 902 N N . THR A 1 117 ? 5.172 -0.883 -22.288 1.00 47.66 117 THR A N 1
ATOM 903 C CA . THR A 1 117 ? 5.203 -0.147 -21.008 1.00 47.66 117 THR A CA 1
ATOM 904 C C . THR A 1 117 ? 3.819 0.199 -20.434 1.00 47.66 117 THR A C 1
ATOM 906 O O . THR A 1 117 ? 3.684 0.329 -19.223 1.00 47.66 117 THR A O 1
ATOM 909 N N . GLY A 1 118 ? 2.764 0.286 -2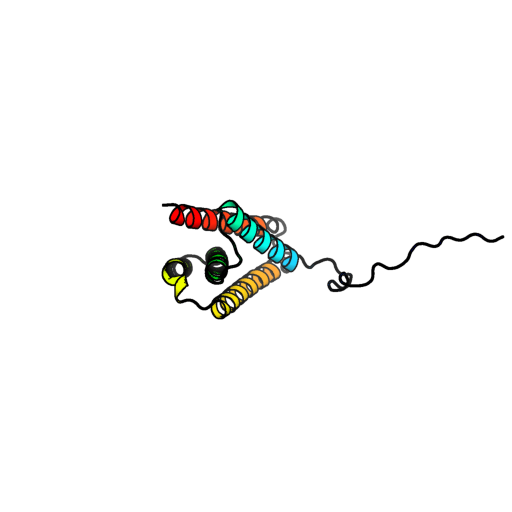1.254 1.00 51.09 118 GLY A N 1
ATOM 910 C CA . GLY A 1 118 ? 1.414 0.643 -20.782 1.00 51.09 118 GLY A CA 1
ATOM 911 C C . GLY A 1 118 ? 0.625 -0.483 -20.095 1.00 51.09 118 GLY A C 1
ATOM 912 O O . GLY A 1 118 ? -0.352 -0.210 -19.407 1.00 51.09 118 GLY A O 1
ATOM 913 N N . VAL A 1 119 ? 1.023 -1.749 -20.266 1.00 53.62 119 VAL A N 1
ATOM 914 C CA . VAL A 1 119 ? 0.214 -2.910 -19.832 1.00 53.62 119 VAL A CA 1
ATOM 915 C C . VAL A 1 119 ? 0.502 -3.313 -18.380 1.00 53.62 119 VAL A C 1
ATOM 917 O O . VAL A 1 119 ? -0.372 -3.846 -17.697 1.00 53.62 119 VAL A O 1
ATOM 920 N N . TYR A 1 120 ? 1.706 -3.032 -17.876 1.00 53.00 120 TYR A N 1
ATOM 921 C CA . TYR A 1 120 ? 2.129 -3.467 -16.540 1.00 53.00 120 TYR A CA 1
ATOM 922 C C . TYR A 1 120 ? 1.359 -2.783 -15.405 1.00 53.00 120 TYR A C 1
ATOM 924 O O . TYR A 1 120 ? 0.995 -3.450 -14.436 1.00 53.00 120 TYR A O 1
ATOM 932 N N . ASP A 1 121 ? 1.048 -1.494 -15.555 1.00 58.50 121 ASP A N 1
ATOM 933 C CA . ASP A 1 121 ? 0.278 -0.727 -14.567 1.00 58.50 121 ASP A CA 1
ATOM 934 C C . ASP A 1 121 ? -1.154 -1.268 -14.432 1.00 58.50 121 ASP A C 1
ATOM 936 O O . ASP A 1 121 ? -1.664 -1.481 -13.330 1.00 58.50 121 ASP A O 1
ATOM 940 N N . ALA A 1 122 ? -1.778 -1.594 -15.568 1.00 60.53 122 ALA A N 1
ATOM 941 C CA . ALA A 1 122 ? -3.113 -2.181 -15.609 1.00 60.53 122 ALA A CA 1
ATOM 942 C C . ALA A 1 122 ? -3.143 -3.606 -15.030 1.00 60.53 122 ALA A C 1
ATOM 944 O O . ALA A 1 122 ? -4.100 -3.971 -14.347 1.00 60.53 122 ALA A O 1
ATOM 945 N N . LEU A 1 123 ? -2.096 -4.406 -15.261 1.00 64.62 123 LEU A N 1
ATOM 946 C CA . LEU A 1 123 ? -2.046 -5.804 -14.828 1.00 64.62 123 LEU A CA 1
ATOM 947 C C . LEU A 1 123 ? -2.049 -5.946 -13.299 1.00 64.62 123 LEU A C 1
ATOM 949 O O . LEU A 1 123 ? -2.800 -6.760 -12.762 1.00 64.62 123 LEU A O 1
ATOM 953 N N . TYR A 1 124 ? -1.236 -5.162 -12.584 1.00 68.31 124 TYR A N 1
ATOM 954 C CA . TYR A 1 124 ? -1.180 -5.234 -11.119 1.00 68.31 124 TYR A CA 1
ATOM 955 C C . TYR A 1 124 ? -2.429 -4.643 -10.460 1.00 68.31 124 TYR A C 1
ATOM 957 O O . TYR A 1 124 ? -2.915 -5.199 -9.476 1.00 68.31 124 TYR A O 1
ATOM 965 N N . MET A 1 125 ? -3.005 -3.581 -11.032 1.00 67.88 125 MET A N 1
ATOM 966 C CA . MET A 1 125 ? -4.290 -3.056 -10.565 1.00 67.88 125 MET A CA 1
ATOM 967 C C . MET A 1 125 ? -5.437 -4.054 -10.756 1.00 67.88 125 MET A C 1
ATOM 969 O O . MET A 1 125 ? -6.270 -4.204 -9.859 1.00 67.88 125 MET A O 1
ATOM 973 N N . HIS A 1 126 ? -5.458 -4.768 -11.885 1.00 74.12 126 HIS A N 1
ATOM 974 C CA . HIS A 1 126 ? -6.437 -5.823 -12.142 1.00 74.12 126 HIS A CA 1
ATOM 975 C C . HIS A 1 126 ? -6.292 -6.969 -11.139 1.00 74.12 126 HIS A C 1
ATOM 977 O O . HIS A 1 126 ? -7.263 -7.328 -10.478 1.00 74.12 126 HIS A O 1
ATOM 983 N N . ARG A 1 127 ? -5.066 -7.477 -10.949 1.00 76.88 127 ARG A N 1
ATOM 984 C CA . ARG A 1 127 ? -4.782 -8.543 -9.975 1.00 76.88 127 ARG A CA 1
ATOM 985 C C . ARG A 1 127 ? -5.173 -8.156 -8.556 1.00 76.88 127 ARG A C 1
ATOM 987 O O . ARG A 1 127 ? -5.766 -8.970 -7.856 1.00 76.88 127 ARG A O 1
ATOM 994 N N . LEU A 1 128 ? -4.868 -6.926 -8.138 1.00 79.38 128 LEU A N 1
ATOM 995 C CA . LEU A 1 128 ? -5.256 -6.438 -6.819 1.00 79.38 128 LEU A CA 1
ATOM 996 C C . LEU A 1 128 ? -6.776 -6.426 -6.655 1.00 79.38 128 LEU A C 1
ATOM 998 O O . LEU A 1 128 ? -7.288 -6.879 -5.635 1.00 79.38 128 LEU A O 1
ATOM 1002 N N . SER A 1 129 ? -7.483 -5.912 -7.660 1.00 77.56 129 SER A N 1
ATOM 1003 C CA . SER A 1 129 ? -8.941 -5.796 -7.630 1.00 77.56 129 SER A CA 1
ATOM 1004 C C . SER A 1 129 ? -9.608 -7.171 -7.576 1.00 77.56 129 SER A C 1
ATOM 1006 O O . SER A 1 129 ? -10.446 -7.402 -6.707 1.00 77.56 129 SER A O 1
ATOM 1008 N N . GLU A 1 130 ? -9.183 -8.108 -8.430 1.00 82.06 130 GLU A N 1
ATOM 1009 C CA . GLU A 1 130 ? -9.683 -9.490 -8.427 1.00 82.06 130 GLU A CA 1
ATOM 1010 C C . GLU A 1 130 ? -9.391 -10.198 -7.105 1.00 82.06 130 GLU A C 1
ATOM 1012 O O . GLU A 1 130 ? -10.280 -10.802 -6.502 1.00 82.06 130 GLU A O 1
ATOM 1017 N N . TYR A 1 131 ? -8.151 -10.100 -6.619 1.00 81.25 131 TYR A N 1
ATOM 1018 C CA . TYR A 1 131 ? -7.763 -10.750 -5.375 1.00 81.25 131 TYR A CA 1
ATOM 1019 C C . TYR A 1 131 ? -8.548 -10.193 -4.186 1.00 81.25 131 TYR A C 1
ATOM 1021 O O . TYR A 1 131 ? -9.070 -10.960 -3.376 1.00 81.25 131 TYR A O 1
ATOM 1029 N N . ALA A 1 132 ? -8.687 -8.868 -4.100 1.00 77.88 132 ALA A N 1
ATOM 1030 C CA . ALA A 1 132 ? -9.458 -8.226 -3.047 1.00 77.88 132 ALA A CA 1
ATOM 1031 C C . ALA A 1 132 ? -10.933 -8.645 -3.090 1.00 77.88 132 ALA A C 1
ATOM 1033 O O . ALA A 1 132 ? -11.490 -8.990 -2.048 1.00 77.88 132 ALA A O 1
ATOM 1034 N N . GLN A 1 133 ? -11.549 -8.679 -4.275 1.00 84.25 133 GLN A N 1
ATOM 1035 C CA . GLN A 1 133 ? -12.942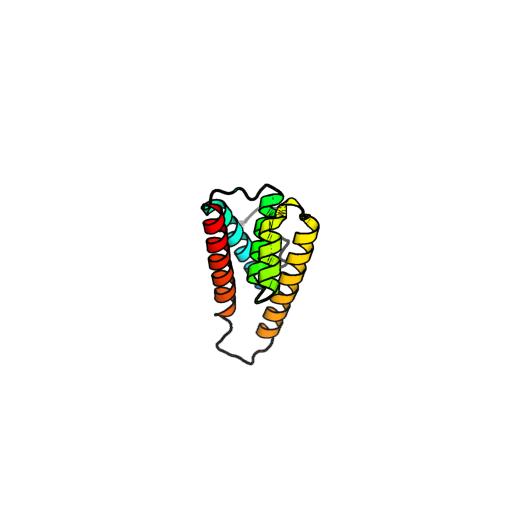 -9.091 -4.431 1.00 84.25 133 GLN A CA 1
ATOM 1036 C C . GLN A 1 133 ? -13.169 -10.524 -3.935 1.00 84.25 133 GLN A C 1
ATOM 1038 O O . GLN A 1 133 ? -14.052 -10.745 -3.107 1.00 84.25 133 GLN A O 1
ATOM 1043 N N . ILE A 1 134 ? -12.315 -11.472 -4.337 1.00 83.88 134 ILE A N 1
ATOM 1044 C CA . ILE A 1 134 ? -12.395 -12.869 -3.884 1.00 83.88 134 ILE A CA 1
ATOM 1045 C C . ILE A 1 134 ? -12.305 -12.962 -2.353 1.00 83.88 134 ILE A C 1
ATOM 1047 O O . ILE A 1 134 ? -13.049 -13.722 -1.731 1.00 83.88 134 ILE A O 1
ATOM 1051 N N . GLN A 1 135 ? -11.404 -12.206 -1.717 1.00 82.25 135 GLN A N 1
ATOM 1052 C CA . GLN A 1 135 ? -11.253 -12.252 -0.257 1.00 82.25 135 GLN A CA 1
ATOM 1053 C C . GLN A 1 135 ? -12.424 -11.606 0.488 1.00 82.25 135 GLN A C 1
ATOM 1055 O O . GLN A 1 135 ? -12.806 -12.084 1.557 1.00 82.25 135 GLN A O 1
ATOM 1060 N N . TYR A 1 136 ? -13.006 -10.537 -0.056 1.00 82.81 136 TYR A N 1
ATOM 1061 C CA . TYR A 1 136 ? -14.191 -9.917 0.532 1.00 82.81 136 TYR A CA 1
ATOM 1062 C C . TYR A 1 136 ? -15.444 -10.784 0.358 1.00 82.81 136 TYR A C 1
ATOM 1064 O O . TYR A 1 136 ? -16.229 -10.897 1.299 1.00 82.81 136 TYR A O 1
ATOM 1072 N N . GLU A 1 137 ? -15.605 -11.465 -0.780 1.00 80.44 137 GLU A N 1
ATOM 1073 C CA . GLU A 1 137 ? -16.687 -12.435 -0.993 1.00 80.44 137 GLU A CA 1
ATOM 1074 C C . GLU A 1 137 ? -16.594 -13.612 -0.013 1.00 80.44 137 GLU A C 1
ATOM 1076 O O . GLU A 1 137 ? -17.587 -13.950 0.628 1.00 80.44 137 GLU A O 1
ATOM 1081 N N . LYS A 1 138 ? -15.390 -14.157 0.211 1.00 80.62 138 LYS A N 1
ATOM 1082 C CA . LYS A 1 138 ? -15.141 -15.215 1.211 1.00 80.62 138 LYS A CA 1
ATOM 1083 C C . LYS A 1 138 ? -15.442 -14.812 2.655 1.00 80.62 138 LYS A C 1
ATOM 1085 O O . LYS A 1 138 ? -15.571 -15.688 3.494 1.00 80.62 138 LYS A O 1
ATOM 1090 N N . ARG A 1 139 ? -15.488 -13.513 2.970 1.00 74.62 139 ARG A N 1
ATOM 1091 C CA . ARG A 1 139 ? -15.874 -13.012 4.302 1.00 74.62 139 ARG A CA 1
ATOM 1092 C C . ARG A 1 139 ? -17.381 -12.834 4.464 1.00 74.62 139 ARG A C 1
ATOM 1094 O O . ARG A 1 139 ? -17.842 -12.706 5.595 1.00 74.62 139 ARG A O 1
ATOM 1101 N N . ARG A 1 140 ? -18.121 -12.698 3.358 1.00 63.25 140 ARG A N 1
ATOM 1102 C CA . ARG A 1 140 ? -19.579 -12.499 3.372 1.00 63.25 140 ARG A CA 1
ATOM 1103 C C . ARG A 1 140 ? -20.356 -13.812 3.525 1.00 63.25 140 ARG A C 1
ATOM 1105 O O . ARG A 1 140 ? -21.531 -13.744 3.872 1.00 63.25 140 ARG A O 1
ATOM 1112 N N . PHE A 1 141 ? -19.711 -14.951 3.280 1.00 47.31 141 PHE A N 1
ATOM 1113 C CA . PHE A 1 141 ? -20.206 -16.307 3.533 1.00 47.31 141 PHE A CA 1
ATOM 1114 C C . PHE A 1 141 ? -19.465 -16.932 4.716 1.00 47.31 141 PHE A C 1
ATOM 1116 O O . PHE A 1 141 ? -20.089 -17.762 5.411 1.00 47.31 141 PHE A O 1
#

Sequence (141 aa):
MAKHHILGAGISGVGLGLLGIGLPDIFLYTALLFRNLYQIVLQNGFSYETSQEKIFILLLLQGTFCSGDELLNIHHKLNHRQHLKLEEEIKCTASMMSHTLLALKFVQGIPLVGSATGVYDALYMHRLSEYAQIQYEKRRF

Secondary structure (DSSP, 8-state):
------------SSTTSS-SSPPPHHHHHHHHHHHHHHHHHHHTT--TTSHHHHHHHHHHHHHHH--THHHHHHHHHHHTGGG--HHHHHHHHHHHHHHHHHHHHHHHT-TT-TT-TTHHHHHHHHHHHHHHHHHHHHHH-

Organism: NCBI:txid1323